Protein AF-A0A9D8J8E1-F1 (afdb_monomer)

Mean predicted aligned error: 6.92 Å

Foldseek 3Di:
DVCCVVPVDPVVVVCVLVVLLVVLVVLVVVVVCCCCVVVVVPCVCVVVVCVVQVLVVLSVVLNVLSVVVNVCSDPVNCVVCPPVNVVSVVVVLVSLVSVLVSVQSVDDPDNPVSVVSVVVSCVVVVVVVVVVVVVPDD

Secondary structure (DSSP, 8-state):
-HHHHHH--THHHHHHHHHHHHHHHHHHHHHHHHHHHTSTT-TTSHHHHHHH-THHHHHHHHHHHHHHHHHTTSHHHHHHHTHHHHHHGGGHHHHHHHHHHHHHHH-SS--HHHHHHHHHHHHHHHHHHHHHHHHS--

Sequence (138 aa):
TPVRVASGWVVVQSIRRTLGLFVFAYALLHFLIYAVLELDLDFSDLGREIVRRPFIIVGMIALLALIPLAITSTNRMMRKLGRRWQTLHQLIYPIAILGVWHYYWQVKADVREPLIYAGLLAVLMGYRIWLRRRLSSP

Radius of gyration: 17.69 Å; Cα contacts (8 Å, |Δi|>4): 70; chains: 1; bounding box: 50×31×47 Å

Solvent-accessible surface area (backbone atoms only — not comparable to full-atom values): 7712 Å² total; per-residue (Å²): 108,69,60,48,79,74,68,64,49,66,64,63,64,65,48,50,57,56,52,51,47,48,53,45,52,49,52,50,49,55,49,50,50,44,37,50,75,77,41,68,67,43,68,84,52,46,66,62,48,39,72,78,40,57,47,53,55,41,44,50,52,30,52,62,60,39,48,63,51,56,70,47,66,39,74,67,44,41,66,74,43,47,74,57,41,58,60,59,59,49,49,56,57,62,35,52,51,32,49,43,49,24,51,44,66,67,49,86,84,68,61,63,65,40,49,50,54,45,49,53,50,49,52,56,52,48,54,46,50,51,50,52,52,62,73,67,55,132

pLDDT: mean 85.77, std 13.09, range [45.91, 97.62]

Structure (mmCIF, N/CA/C/O backbone):
data_AF-A0A9D8J8E1-F1
#
_entry.id   AF-A0A9D8J8E1-F1
#
loop_
_atom_site.group_PDB
_atom_site.id
_atom_site.type_symbol
_atom_site.label_atom_id
_atom_site.label_alt_id
_atom_site.label_comp_id
_atom_site.label_asym_id
_atom_site.label_entity_id
_atom_site.label_seq_id
_atom_site.pdbx_PDB_ins_code
_atom_site.Cartn_x
_atom_site.Cartn_y
_atom_site.Cartn_z
_atom_site.occupancy
_atom_site.B_iso_or_equiv
_atom_site.auth_seq_id
_atom_site.auth_comp_id
_atom_site.auth_asym_id
_atom_site.auth_atom_id
_atom_site.pdbx_PDB_model_num
ATOM 1 N N . THR A 1 1 ? -16.252 -0.265 9.847 1.00 48.97 1 THR A N 1
ATOM 2 C CA . THR A 1 1 ? -16.161 -0.147 8.370 1.00 48.97 1 THR A CA 1
ATOM 3 C C . THR A 1 1 ? -17.560 -0.091 7.796 1.00 48.97 1 THR A C 1
ATOM 5 O O . THR A 1 1 ? -18.463 -0.532 8.496 1.00 48.97 1 THR A O 1
ATOM 8 N N . PRO A 1 2 ? -17.743 0.413 6.566 1.00 45.91 2 PRO A N 1
ATOM 9 C CA . PRO A 1 2 ? -19.058 0.538 5.932 1.00 45.91 2 PRO A CA 1
ATOM 10 C C . PRO A 1 2 ? -19.891 -0.745 5.921 1.00 45.91 2 PRO A C 1
ATOM 12 O O . PRO A 1 2 ? -21.088 -0.706 6.164 1.00 45.91 2 PRO A O 1
ATOM 15 N N . VAL A 1 3 ? -19.220 -1.893 5.826 1.00 47.44 3 VAL A N 1
ATOM 16 C CA . VAL A 1 3 ? -19.835 -3.222 5.949 1.00 47.44 3 VAL A CA 1
ATOM 17 C C . VAL A 1 3 ? -20.512 -3.457 7.310 1.00 47.44 3 VAL A C 1
ATOM 19 O O . VAL A 1 3 ? -21.577 -4.048 7.371 1.00 47.44 3 VAL A O 1
ATOM 22 N N . ARG A 1 4 ? -19.964 -2.936 8.418 1.00 46.44 4 ARG A N 1
ATOM 23 C CA . ARG A 1 4 ? -20.575 -3.090 9.754 1.00 46.44 4 ARG A CA 1
ATOM 24 C C . ARG A 1 4 ? -21.892 -2.315 9.881 1.00 46.44 4 ARG A C 1
ATOM 26 O O . ARG A 1 4 ? -22.754 -2.736 10.636 1.00 46.44 4 ARG A O 1
ATOM 33 N N . VAL A 1 5 ? -22.020 -1.199 9.165 1.00 52.03 5 VAL A N 1
ATOM 34 C CA . VAL A 1 5 ? -23.215 -0.340 9.197 1.00 52.03 5 VAL A CA 1
ATOM 35 C C . VAL A 1 5 ? -24.288 -0.868 8.240 1.00 52.03 5 VAL A C 1
ATOM 37 O O . VAL A 1 5 ? -25.465 -0.725 8.529 1.00 52.03 5 VAL A O 1
ATOM 40 N N . ALA A 1 6 ? -23.887 -1.514 7.139 1.00 52.44 6 ALA A N 1
ATOM 41 C CA . ALA A 1 6 ? -24.812 -2.044 6.140 1.00 52.44 6 ALA A CA 1
ATOM 42 C C . ALA A 1 6 ? -25.305 -3.479 6.415 1.00 52.44 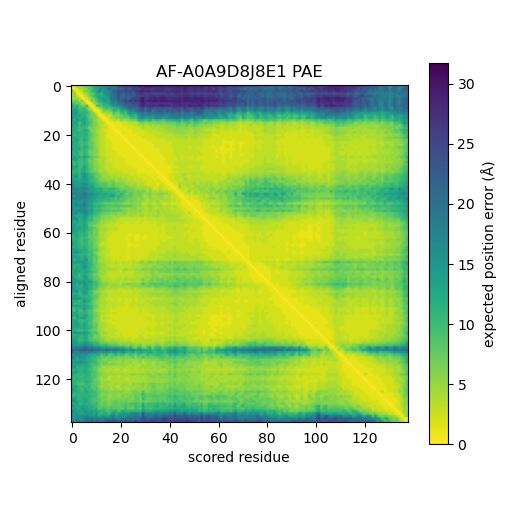6 ALA A C 1
ATOM 44 O O . ALA A 1 6 ? -26.428 -3.787 6.042 1.00 52.44 6 ALA A O 1
ATOM 45 N N . SER A 1 7 ? -24.509 -4.360 7.045 1.00 55.16 7 SER A N 1
ATOM 46 C CA . SER A 1 7 ? -24.891 -5.778 7.211 1.00 55.16 7 SER A CA 1
ATOM 47 C C . SER A 1 7 ? -24.862 -6.320 8.643 1.00 55.16 7 SER A C 1
ATOM 49 O O . SER A 1 7 ? -25.374 -7.406 8.879 1.00 55.16 7 SER A O 1
ATOM 51 N N . GLY A 1 8 ? -24.254 -5.628 9.615 1.00 48.56 8 GLY A N 1
ATOM 52 C CA . GLY A 1 8 ? -24.072 -6.163 10.976 1.00 48.56 8 GLY A CA 1
ATOM 53 C C . GLY A 1 8 ? -23.028 -7.290 11.091 1.00 48.56 8 GLY A C 1
ATOM 54 O O . GLY A 1 8 ? -22.818 -7.831 12.175 1.00 48.56 8 GLY A O 1
ATOM 55 N N . TRP A 1 9 ? -22.315 -7.633 10.010 1.00 47.78 9 TRP A N 1
ATOM 56 C CA . TRP A 1 9 ? -21.409 -8.787 9.984 1.00 47.78 9 TRP A CA 1
ATOM 57 C C . TRP A 1 9 ? -20.100 -8.523 10.741 1.00 47.78 9 TRP A C 1
ATOM 59 O O . TRP A 1 9 ? -19.136 -7.953 10.218 1.00 47.78 9 TRP A O 1
ATOM 69 N N . VAL A 1 10 ? -20.043 -9.001 11.984 1.00 54.03 10 VAL A N 1
ATOM 70 C CA . VAL A 1 10 ? -18.835 -9.038 12.830 1.00 54.03 10 VAL A CA 1
ATOM 71 C C . VAL A 1 10 ? -17.725 -9.889 12.188 1.00 54.03 10 VAL A C 1
ATOM 73 O O . VAL A 1 10 ? -16.544 -9.571 12.325 1.00 54.03 10 VAL A O 1
ATOM 76 N N . VAL A 1 11 ? -18.102 -10.890 11.385 1.00 55.34 11 VAL A N 1
ATOM 77 C CA . VAL A 1 11 ? -17.203 -11.805 10.654 1.00 55.34 11 VAL A CA 1
ATOM 78 C C . VAL A 1 11 ? -16.268 -11.066 9.688 1.00 55.34 11 VAL A C 1
ATOM 80 O O . VAL A 1 11 ? -15.098 -11.408 9.546 1.00 55.34 11 VAL A O 1
ATOM 83 N N . VAL A 1 12 ? -16.716 -9.966 9.079 1.00 61.47 12 VAL A N 1
ATOM 84 C CA . VAL A 1 12 ? -15.851 -9.192 8.174 1.00 61.47 12 VAL A CA 1
ATOM 85 C C . VAL A 1 12 ? -14.742 -8.467 8.949 1.00 61.47 12 VAL A C 1
ATOM 87 O O . VAL A 1 12 ? -13.697 -8.169 8.382 1.00 61.47 12 VAL A O 1
ATOM 90 N N . GLN A 1 13 ? -14.894 -8.203 10.255 1.00 63.56 13 GLN A N 1
ATOM 91 C CA . GLN A 1 13 ? -13.782 -7.664 11.052 1.00 63.56 13 GLN A CA 1
ATOM 92 C C . GLN A 1 13 ? -12.713 -8.709 11.361 1.00 63.56 13 GLN A C 1
ATOM 94 O O . GLN A 1 13 ? -11.535 -8.351 11.362 1.00 63.56 13 GLN A O 1
ATOM 99 N N . SER A 1 14 ? -13.093 -9.966 11.609 1.00 67.38 14 SER A N 1
ATOM 100 C CA . SER A 1 14 ? -12.128 -11.017 11.952 1.00 67.38 14 SER A CA 1
ATOM 101 C C . SER A 1 14 ? -11.265 -11.407 10.750 1.00 67.38 14 SER A C 1
ATOM 103 O O . SER A 1 14 ? -10.057 -11.575 10.897 1.00 67.38 14 SER A O 1
ATOM 105 N N . ILE A 1 15 ? -11.844 -11.437 9.545 1.00 80.69 15 ILE A N 1
ATOM 106 C CA . ILE A 1 15 ? -11.133 -11.845 8.323 1.00 80.69 15 ILE A CA 1
ATOM 107 C C . ILE A 1 15 ? -10.179 -10.749 7.804 1.00 80.69 15 ILE A C 1
ATOM 109 O O . ILE A 1 15 ? -9.179 -11.050 7.156 1.00 80.69 15 ILE A O 1
ATOM 113 N N . ARG A 1 16 ? -10.413 -9.467 8.127 1.00 81.75 16 ARG A N 1
ATOM 114 C CA . ARG A 1 16 ? -9.583 -8.340 7.641 1.00 81.75 16 ARG A CA 1
ATOM 115 C C . ARG A 1 16 ? -8.106 -8.465 7.992 1.00 81.75 16 ARG A C 1
ATOM 117 O O . ARG A 1 16 ? -7.263 -8.091 7.182 1.00 81.75 16 ARG A O 1
ATOM 124 N N . ARG A 1 17 ? -7.793 -8.958 9.191 1.00 83.94 17 ARG A N 1
ATOM 125 C CA . ARG A 1 17 ? -6.404 -9.168 9.614 1.00 83.94 17 ARG A CA 1
ATOM 126 C C . ARG A 1 17 ? -5.747 -10.260 8.777 1.00 83.94 17 ARG A C 1
ATOM 128 O O . ARG A 1 17 ? -4.646 -10.060 8.281 1.00 83.94 17 ARG A O 1
ATOM 135 N N . THR A 1 18 ? -6.439 -11.381 8.612 1.00 88.31 18 THR A N 1
ATOM 136 C CA . THR A 1 18 ? -5.968 -12.515 7.818 1.00 88.31 18 THR A CA 1
ATOM 137 C C . THR A 1 18 ? -5.724 -12.096 6.371 1.00 88.31 18 THR A C 1
ATOM 139 O O . THR A 1 18 ? -4.632 -12.311 5.861 1.00 88.31 18 THR A O 1
ATOM 142 N N . LEU A 1 19 ? -6.674 -11.390 5.747 1.00 89.25 19 LEU A N 1
ATOM 143 C CA . LEU A 1 19 ? -6.502 -10.845 4.397 1.00 89.25 19 LEU A CA 1
ATOM 144 C C . LEU A 1 19 ? -5.314 -9.883 4.299 1.00 89.25 19 LEU A C 1
ATOM 146 O O . LEU A 1 19 ? -4.553 -9.969 3.346 1.00 89.25 19 LEU A O 1
ATOM 150 N N . GLY A 1 20 ? -5.117 -8.998 5.280 1.00 90.69 20 GLY A N 1
ATOM 151 C CA . GLY A 1 20 ? -3.969 -8.086 5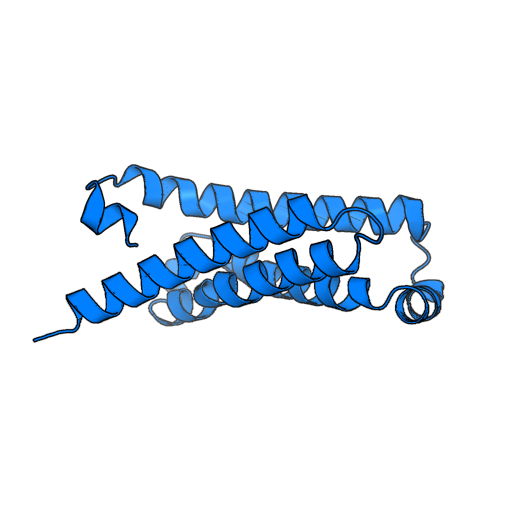.287 1.00 90.69 20 GLY A CA 1
ATOM 152 C C . GLY A 1 20 ? -2.623 -8.816 5.332 1.00 90.69 20 GLY A C 1
ATOM 153 O O . GLY A 1 20 ? -1.698 -8.445 4.613 1.00 90.69 20 GLY A O 1
ATOM 154 N N . LEU A 1 21 ? -2.525 -9.884 6.129 1.00 92.62 21 LEU A N 1
ATOM 155 C CA . LEU A 1 21 ? -1.327 -10.726 6.183 1.00 92.62 21 LEU A CA 1
ATOM 156 C C . LEU A 1 21 ? -1.124 -11.521 4.888 1.00 92.62 21 LEU A C 1
ATOM 158 O O . LEU A 1 21 ? 0.010 -11.627 4.433 1.00 92.62 21 LEU A O 1
ATOM 162 N N . PHE A 1 22 ? -2.198 -12.016 4.265 1.00 94.25 22 PHE A N 1
ATOM 163 C CA . PHE A 1 22 ? -2.125 -12.658 2.949 1.00 94.25 22 PHE A CA 1
ATOM 164 C C . PHE A 1 22 ? -1.654 -11.695 1.861 1.00 94.25 22 PHE A C 1
ATOM 166 O O . PHE A 1 22 ? -0.796 -12.064 1.070 1.00 94.25 22 PHE A O 1
ATOM 173 N N . VAL A 1 23 ? -2.154 -10.455 1.846 1.00 94.12 23 VAL A N 1
ATOM 174 C CA . VAL A 1 23 ? -1.693 -9.419 0.909 1.00 94.12 23 VAL A CA 1
ATOM 175 C C . VAL A 1 23 ? -0.197 -9.164 1.083 1.00 94.12 23 VAL A C 1
ATOM 177 O O . VAL A 1 23 ? 0.526 -9.123 0.093 1.00 94.12 23 VAL A O 1
ATOM 180 N N . PHE A 1 24 ? 0.285 -9.044 2.325 1.00 96.12 24 PHE A N 1
ATOM 181 C CA . PHE A 1 24 ? 1.718 -8.893 2.584 1.00 96.12 24 PHE A CA 1
ATOM 182 C C . PHE A 1 24 ? 2.525 -10.114 2.130 1.00 96.12 24 PHE A C 1
ATOM 184 O O . PHE A 1 24 ? 3.523 -9.950 1.437 1.00 96.12 24 PHE A O 1
ATOM 191 N N . ALA A 1 25 ? 2.091 -11.327 2.480 1.00 96.94 25 ALA A N 1
ATOM 192 C CA . ALA A 1 25 ? 2.777 -12.557 2.097 1.00 96.94 25 ALA A CA 1
ATOM 193 C C . ALA A 1 25 ? 2.842 -12.725 0.572 1.00 96.94 25 ALA A C 1
ATOM 195 O O . ALA A 1 25 ? 3.895 -13.058 0.040 1.00 96.94 25 ALA A O 1
ATOM 196 N N . TYR A 1 26 ? 1.744 -12.441 -0.131 1.00 96.56 26 TYR A N 1
ATOM 197 C CA . TYR A 1 26 ? 1.692 -12.487 -1.588 1.00 96.56 26 TYR A CA 1
ATOM 198 C C . TYR A 1 26 ? 2.592 -11.424 -2.225 1.00 96.56 26 TYR A C 1
ATOM 200 O O . TYR A 1 26 ? 3.342 -11.738 -3.141 1.00 96.56 26 TYR A O 1
ATOM 208 N N . ALA A 1 27 ? 2.574 -10.184 -1.723 1.00 96.31 27 ALA A N 1
ATOM 209 C CA . ALA A 1 27 ? 3.450 -9.121 -2.216 1.00 96.31 27 ALA A CA 1
ATOM 210 C C . ALA A 1 27 ? 4.937 -9.440 -1.981 1.00 96.31 27 ALA A C 1
ATOM 212 O O . ALA A 1 27 ? 5.769 -9.180 -2.848 1.00 96.31 27 ALA A O 1
ATOM 213 N N . LEU A 1 28 ? 5.270 -10.035 -0.832 1.00 97.12 28 LEU A N 1
ATOM 214 C CA . LEU A 1 28 ? 6.623 -10.494 -0.534 1.00 97.12 28 LEU A CA 1
ATOM 215 C C . LEU A 1 28 ? 7.033 -11.639 -1.463 1.00 97.12 28 LEU A C 1
ATOM 217 O O . LEU A 1 28 ? 8.119 -11.596 -2.023 1.00 97.12 28 LEU A O 1
ATOM 221 N N . LEU A 1 29 ? 6.163 -12.632 -1.661 1.00 97.62 29 LEU A N 1
ATOM 222 C CA . LEU A 1 29 ? 6.417 -13.734 -2.586 1.00 97.62 29 LEU A CA 1
ATOM 223 C C . LEU A 1 29 ? 6.610 -13.227 -4.019 1.00 97.62 29 LEU A C 1
ATOM 225 O O . LEU A 1 29 ? 7.554 -13.635 -4.682 1.00 97.62 29 LEU A O 1
ATOM 229 N N . HIS A 1 30 ? 5.761 -12.306 -4.473 1.00 95.69 30 HIS A N 1
ATOM 230 C CA . HIS A 1 30 ? 5.889 -11.651 -5.771 1.00 95.69 30 HIS A CA 1
ATOM 231 C C . HIS A 1 30 ? 7.256 -10.972 -5.928 1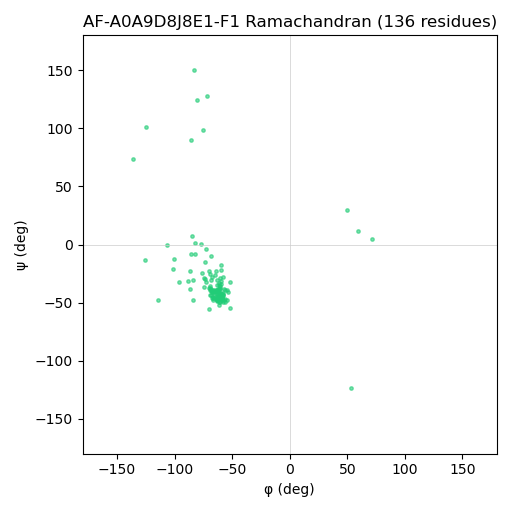.00 95.69 30 HIS A C 1
ATOM 233 O O . HIS A 1 30 ? 7.935 -11.180 -6.930 1.00 95.69 30 HIS A O 1
ATOM 239 N N . PHE A 1 31 ? 7.694 -10.218 -4.916 1.00 94.81 31 PHE A N 1
ATOM 240 C CA . PHE A 1 31 ? 9.020 -9.604 -4.918 1.00 94.81 31 PHE A CA 1
ATOM 241 C C . PHE A 1 31 ? 10.155 -10.635 -4.895 1.00 94.81 31 PHE A C 1
ATOM 243 O O . PHE A 1 31 ? 11.156 -10.436 -5.569 1.00 94.81 31 PHE A O 1
ATOM 250 N N . LEU A 1 32 ? 10.018 -11.731 -4.146 1.00 95.50 32 LEU A N 1
ATOM 251 C CA . LEU A 1 32 ? 11.032 -12.787 -4.097 1.00 95.50 32 LEU A CA 1
ATOM 252 C C . LEU A 1 32 ? 11.164 -13.514 -5.435 1.00 95.50 32 LEU A C 1
ATOM 254 O O . LEU A 1 32 ? 12.281 -13.781 -5.859 1.00 95.50 32 LEU A O 1
ATOM 258 N N . ILE A 1 33 ? 10.045 -13.794 -6.108 1.00 95.62 33 ILE A N 1
ATOM 259 C CA . ILE A 1 33 ? 10.055 -14.352 -7.464 1.00 95.62 33 ILE A CA 1
ATOM 260 C C . ILE A 1 33 ? 10.809 -13.400 -8.393 1.00 95.62 33 ILE A C 1
ATOM 262 O O . ILE A 1 33 ? 11.732 -13.848 -9.060 1.00 95.62 33 ILE A O 1
ATOM 266 N N . TYR A 1 34 ? 10.494 -12.100 -8.342 1.00 91.50 34 TYR A N 1
ATOM 267 C CA . TYR A 1 34 ? 11.219 -11.080 -9.100 1.00 91.50 34 TYR A CA 1
ATOM 268 C C . TYR A 1 34 ? 12.726 -11.059 -8.789 1.00 91.50 34 TYR A C 1
ATOM 270 O O . TYR A 1 34 ? 13.572 -11.042 -9.679 1.00 91.50 34 TYR A O 1
ATOM 278 N N . ALA A 1 35 ? 13.082 -11.079 -7.505 1.00 91.62 35 ALA A N 1
ATOM 279 C CA . ALA A 1 35 ? 14.471 -11.027 -7.072 1.00 91.62 35 ALA A CA 1
ATOM 280 C C . ALA A 1 35 ? 15.271 -12.251 -7.541 1.00 91.62 35 ALA A C 1
ATOM 282 O O . ALA A 1 35 ? 16.448 -12.114 -7.849 1.00 91.62 35 ALA A O 1
ATOM 283 N N . VAL A 1 36 ? 14.644 -13.429 -7.596 1.00 94.44 36 VAL A N 1
ATOM 284 C CA . VAL A 1 36 ? 15.295 -14.678 -8.011 1.00 94.44 36 VAL A CA 1
ATOM 285 C C . VAL A 1 36 ? 15.320 -14.831 -9.530 1.00 94.44 36 VAL A C 1
ATOM 287 O O . VAL A 1 36 ? 16.356 -15.181 -10.073 1.00 94.44 36 VAL A O 1
ATOM 290 N N . LEU A 1 37 ? 14.203 -14.609 -10.224 1.00 92.88 37 LEU A N 1
ATOM 291 C CA . LEU A 1 37 ? 14.095 -14.923 -11.652 1.00 92.88 37 LEU A CA 1
ATOM 292 C C . LEU A 1 37 ? 14.582 -13.782 -12.549 1.00 92.88 37 LEU A C 1
ATOM 294 O O . LEU A 1 37 ? 15.196 -14.041 -13.580 1.00 92.88 37 LEU A O 1
ATOM 298 N N . GLU A 1 38 ? 14.311 -12.532 -12.178 1.00 88.81 38 GLU A N 1
ATOM 299 C CA . GLU A 1 38 ? 14.674 -11.366 -12.986 1.00 88.81 38 GLU A CA 1
ATOM 300 C C . GLU A 1 38 ? 15.998 -10.737 -12.552 1.00 88.81 38 GLU A C 1
ATOM 302 O O . GLU A 1 38 ? 16.711 -10.201 -13.399 1.00 88.81 38 GLU A O 1
ATOM 307 N N . LEU A 1 39 ? 16.325 -10.786 -11.257 1.00 87.44 39 LEU A N 1
ATOM 308 C CA . LEU A 1 39 ? 17.561 -10.207 -10.719 1.00 87.44 39 LEU A CA 1
ATOM 309 C C . LEU A 1 39 ? 18.671 -11.231 -10.459 1.00 87.44 39 LEU A C 1
ATOM 311 O O . LEU A 1 39 ? 19.783 -10.814 -10.163 1.00 87.44 39 LEU A O 1
ATOM 315 N N . ASP A 1 40 ? 18.371 -12.533 -10.493 1.00 91.00 40 ASP A N 1
ATOM 316 C CA . ASP A 1 40 ? 19.292 -13.614 -10.089 1.00 91.00 40 ASP A CA 1
ATOM 317 C C . ASP A 1 40 ? 19.944 -13.385 -8.706 1.00 91.00 40 ASP A C 1
ATOM 319 O O . ASP A 1 40 ? 21.075 -13.775 -8.432 1.00 91.00 40 ASP A O 1
ATOM 323 N N . LEU A 1 41 ? 19.226 -12.688 -7.816 1.00 88.25 41 LEU A N 1
ATOM 324 C CA . LEU A 1 41 ? 19.698 -12.195 -6.516 1.00 88.25 41 LEU A CA 1
ATOM 325 C C . LEU A 1 41 ? 20.910 -11.242 -6.575 1.00 88.25 41 LEU A C 1
ATOM 327 O O . LEU A 1 41 ? 21.457 -10.886 -5.526 1.00 88.25 41 LEU A O 1
ATOM 331 N N . ASP A 1 42 ? 21.287 -10.756 -7.758 1.00 89.62 42 ASP A N 1
ATOM 332 C CA . ASP A 1 42 ? 22.313 -9.736 -7.935 1.00 89.62 42 ASP A CA 1
ATOM 333 C C . ASP A 1 42 ? 21.719 -8.325 -7.799 1.00 89.62 42 ASP A C 1
ATOM 335 O O . ASP A 1 42 ? 21.289 -7.658 -8.743 1.00 89.62 42 ASP A O 1
ATOM 339 N N . PHE A 1 43 ? 21.723 -7.826 -6.564 1.00 84.69 43 PHE A N 1
ATOM 340 C CA . PHE A 1 43 ? 21.254 -6.476 -6.258 1.00 84.69 43 PHE A CA 1
ATOM 341 C C . PHE A 1 43 ? 22.159 -5.365 -6.811 1.00 84.69 43 PHE A C 1
ATOM 343 O O . PHE A 1 43 ? 21.752 -4.200 -6.778 1.00 84.69 43 PHE A O 1
ATOM 350 N N . SER A 1 44 ? 23.355 -5.676 -7.325 1.00 87.50 44 SER A N 1
ATOM 351 C CA . SER A 1 44 ? 24.219 -4.670 -7.952 1.00 87.50 44 SER A CA 1
ATOM 352 C C . SER A 1 44 ? 23.624 -4.144 -9.265 1.00 87.50 44 SER A C 1
ATOM 354 O O . SER A 1 44 ? 23.784 -2.964 -9.592 1.00 87.50 44 SER A O 1
ATOM 356 N N . ASP A 1 45 ? 22.824 -4.967 -9.950 1.00 81.25 45 ASP A N 1
ATOM 357 C CA . ASP A 1 45 ? 22.122 -4.604 -11.181 1.00 81.25 45 ASP A CA 1
ATOM 358 C C . ASP A 1 45 ? 20.771 -3.920 -10.958 1.00 81.25 45 ASP A C 1
ATOM 360 O O . ASP A 1 45 ? 20.209 -3.327 -11.887 1.00 81.25 45 ASP A O 1
ATOM 364 N N . LEU A 1 46 ? 20.288 -3.879 -9.711 1.00 84.25 46 LEU A N 1
ATOM 365 C CA . LEU A 1 46 ? 19.008 -3.263 -9.362 1.00 84.25 46 LEU A CA 1
ATOM 366 C C . LEU A 1 46 ? 18.913 -1.809 -9.849 1.00 84.25 46 LEU A C 1
ATOM 368 O O . LEU A 1 46 ? 17.868 -1.384 -10.337 1.00 84.25 46 LEU A O 1
ATOM 372 N N . GLY A 1 47 ? 20.006 -1.046 -9.751 1.00 84.81 47 GLY A N 1
ATOM 373 C CA . GLY A 1 47 ? 20.042 0.345 -10.207 1.00 84.81 47 GLY A CA 1
ATOM 374 C C . GLY A 1 47 ? 19.801 0.482 -11.713 1.00 84.81 47 GLY A C 1
ATOM 375 O O . GLY A 1 47 ? 19.026 1.340 -12.140 1.00 84.81 47 GLY A O 1
ATOM 376 N N . ARG A 1 48 ? 20.412 -0.392 -12.524 1.00 86.25 48 ARG A N 1
ATOM 377 C CA . ARG A 1 48 ? 20.204 -0.418 -13.981 1.00 86.25 48 ARG A CA 1
ATOM 378 C C . ARG A 1 48 ? 18.780 -0.837 -14.327 1.00 86.25 48 ARG A C 1
ATOM 380 O O . ARG A 1 48 ? 18.171 -0.241 -15.218 1.00 86.25 48 ARG A O 1
ATOM 387 N N . GLU A 1 49 ? 18.238 -1.808 -13.601 1.00 85.19 49 GLU A N 1
ATOM 388 C CA . GLU A 1 49 ? 16.887 -2.306 -13.842 1.00 85.19 49 GLU A CA 1
ATOM 389 C C . GLU A 1 49 ? 15.818 -1.274 -13.469 1.00 85.19 49 GLU A C 1
ATOM 391 O O . GLU A 1 49 ? 14.880 -1.055 -14.233 1.00 85.19 49 GLU A O 1
ATOM 396 N N . ILE A 1 50 ? 16.007 -0.533 -12.373 1.00 88.19 50 ILE A N 1
ATOM 397 C CA . ILE A 1 50 ? 15.127 0.575 -11.977 1.00 88.19 50 ILE A CA 1
ATOM 398 C C . ILE A 1 50 ? 15.045 1.649 -13.070 1.00 88.19 50 ILE A C 1
ATOM 400 O O . ILE A 1 50 ? 13.957 2.151 -13.353 1.00 88.19 50 ILE A O 1
ATOM 404 N N . VAL A 1 51 ? 16.167 1.993 -13.710 1.00 88.50 51 VAL A N 1
ATOM 405 C CA . VAL A 1 51 ? 16.179 2.975 -14.809 1.00 88.50 51 VAL A CA 1
ATOM 406 C C . VAL A 1 51 ? 15.387 2.462 -16.013 1.00 88.50 51 VAL A C 1
ATOM 408 O O . VAL A 1 51 ? 14.641 3.219 -16.633 1.00 88.50 51 VAL A O 1
ATOM 411 N N . ARG A 1 52 ? 15.509 1.170 -16.336 1.00 87.50 52 ARG A N 1
ATOM 412 C CA . ARG A 1 52 ? 14.764 0.547 -17.443 1.00 87.50 52 ARG A CA 1
ATOM 413 C C . ARG A 1 52 ? 13.281 0.353 -17.121 1.00 87.50 52 ARG A C 1
ATOM 415 O O . ARG A 1 52 ? 12.444 0.405 -18.024 1.00 87.50 52 ARG A O 1
ATOM 422 N N . ARG A 1 53 ? 12.950 0.116 -15.851 1.00 88.56 53 ARG A N 1
ATOM 423 C CA . ARG A 1 53 ? 11.614 -0.237 -15.357 1.00 88.56 53 ARG A CA 1
ATOM 424 C C . ARG A 1 53 ? 11.278 0.552 -14.086 1.00 88.56 53 ARG A C 1
ATOM 426 O O . ARG A 1 53 ? 11.204 -0.011 -12.993 1.00 88.56 53 ARG A O 1
ATOM 433 N N . PRO A 1 54 ? 10.982 1.856 -14.210 1.00 90.38 54 PRO A N 1
ATOM 434 C CA . PRO A 1 54 ? 10.758 2.722 -13.051 1.00 90.38 54 PRO A CA 1
ATOM 435 C C . PRO A 1 54 ? 9.533 2.322 -12.217 1.00 90.38 54 PRO A C 1
ATOM 437 O O . PRO A 1 54 ? 9.478 2.607 -11.021 1.00 90.38 54 PRO A O 1
ATOM 440 N N . PHE A 1 55 ? 8.565 1.609 -12.807 1.00 90.19 55 PHE A N 1
ATOM 441 C CA . PHE A 1 55 ? 7.382 1.113 -12.097 1.00 90.19 55 PHE A CA 1
ATOM 442 C C . PHE A 1 55 ? 7.727 0.178 -10.923 1.00 90.19 55 PHE A C 1
ATOM 444 O O . PHE A 1 55 ? 6.931 0.061 -9.989 1.00 90.19 55 PHE A O 1
ATOM 451 N N . ILE A 1 56 ? 8.915 -0.439 -10.920 1.00 91.00 56 ILE A N 1
ATOM 452 C CA . ILE A 1 56 ? 9.407 -1.285 -9.824 1.00 91.00 56 ILE A CA 1
ATOM 453 C C . ILE A 1 56 ? 9.510 -0.487 -8.523 1.00 91.00 56 ILE A C 1
ATOM 455 O O . ILE A 1 56 ? 9.127 -0.993 -7.470 1.00 91.00 56 ILE A O 1
ATOM 459 N N . ILE A 1 57 ? 9.921 0.787 -8.586 1.00 93.19 57 ILE A N 1
ATOM 460 C CA . ILE A 1 57 ? 10.009 1.660 -7.405 1.00 93.19 57 ILE A CA 1
ATOM 461 C C . ILE A 1 57 ? 8.646 1.770 -6.713 1.00 93.19 57 ILE A C 1
ATOM 463 O O . ILE A 1 57 ? 8.564 1.677 -5.490 1.00 93.19 57 ILE A O 1
ATOM 467 N N . VAL A 1 58 ? 7.567 1.929 -7.484 1.00 95.44 58 VAL A N 1
ATOM 468 C CA . VAL A 1 58 ? 6.201 2.030 -6.943 1.00 95.44 58 VAL A CA 1
ATOM 469 C C . VAL A 1 58 ? 5.835 0.758 -6.171 1.00 95.44 58 VAL A C 1
ATOM 471 O O . VAL A 1 58 ? 5.313 0.839 -5.057 1.00 95.44 58 VAL A O 1
ATOM 474 N N . GLY A 1 59 ? 6.174 -0.409 -6.728 1.00 94.62 59 GLY A N 1
ATOM 475 C CA . GLY A 1 59 ? 5.980 -1.708 -6.081 1.00 94.62 59 GLY A CA 1
ATOM 476 C C . GLY A 1 59 ? 6.805 -1.852 -4.799 1.00 94.62 59 GLY A C 1
ATOM 477 O O . GLY A 1 59 ? 6.266 -2.236 -3.762 1.00 94.62 59 GLY A O 1
ATOM 478 N N . MET A 1 60 ? 8.084 -1.459 -4.826 1.00 94.31 60 MET A N 1
ATOM 479 C CA . MET A 1 60 ? 8.954 -1.478 -3.644 1.00 94.31 60 MET A CA 1
ATOM 480 C C . MET A 1 60 ? 8.426 -0.578 -2.525 1.00 94.31 60 MET A C 1
ATOM 482 O O . MET A 1 60 ? 8.379 -1.001 -1.373 1.00 94.31 60 MET A O 1
ATOM 486 N N . ILE A 1 61 ? 7.990 0.645 -2.842 1.00 96.69 61 ILE A N 1
ATOM 487 C CA . ILE A 1 61 ? 7.417 1.567 -1.849 1.00 96.69 61 ILE A CA 1
ATOM 488 C C . ILE A 1 61 ? 6.163 0.951 -1.218 1.00 96.69 61 ILE A C 1
ATOM 490 O O . ILE A 1 61 ? 6.009 0.994 0.004 1.00 96.69 61 ILE A O 1
ATOM 494 N N . ALA A 1 62 ? 5.285 0.344 -2.024 1.00 96.62 62 ALA A N 1
ATOM 495 C CA . ALA A 1 62 ? 4.095 -0.337 -1.520 1.00 96.62 62 ALA A CA 1
ATOM 496 C C . ALA A 1 62 ? 4.454 -1.514 -0.593 1.00 96.62 62 ALA A C 1
ATOM 498 O O . ALA A 1 62 ? 3.872 -1.640 0.488 1.00 96.62 62 ALA A O 1
ATOM 499 N N . LEU A 1 63 ? 5.440 -2.335 -0.970 1.00 96.56 63 LEU A N 1
ATOM 500 C CA . LEU A 1 63 ? 5.926 -3.454 -0.160 1.00 96.56 63 LEU A CA 1
ATOM 501 C C . LEU A 1 63 ? 6.533 -2.976 1.165 1.00 96.56 63 LEU A C 1
ATOM 503 O O . LEU A 1 63 ? 6.157 -3.471 2.228 1.00 96.56 63 LEU A O 1
ATOM 507 N N . LEU A 1 64 ? 7.418 -1.977 1.124 1.00 96.75 64 LEU A N 1
ATOM 508 C CA . LEU A 1 64 ? 8.035 -1.394 2.317 1.00 96.75 64 LEU A CA 1
ATOM 509 C C . LEU A 1 64 ? 6.984 -0.798 3.260 1.00 96.75 64 LEU A C 1
ATOM 511 O O . LEU A 1 64 ? 7.079 -0.963 4.475 1.00 96.75 64 LEU A O 1
ATOM 515 N N . ALA A 1 65 ? 5.9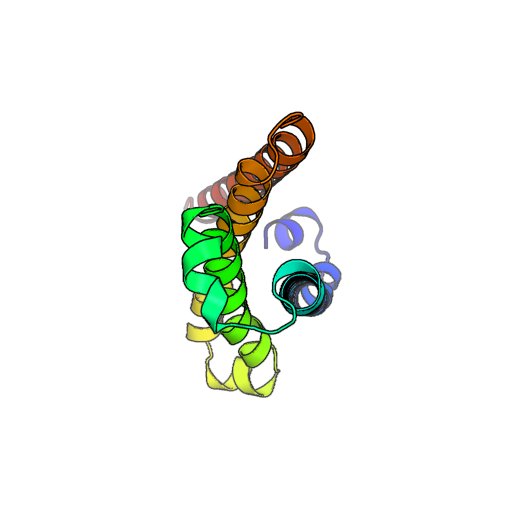45 -0.163 2.716 1.00 96.50 65 ALA A N 1
ATOM 516 C CA . ALA A 1 65 ? 4.833 0.355 3.502 1.00 96.50 65 ALA A CA 1
ATOM 517 C C . ALA A 1 65 ? 3.949 -0.756 4.108 1.00 96.50 65 ALA A C 1
ATOM 519 O O . ALA A 1 65 ? 3.342 -0.534 5.157 1.00 96.50 65 ALA A O 1
ATOM 520 N N . LEU A 1 66 ? 3.892 -1.958 3.519 1.00 96.00 66 LEU A N 1
ATOM 521 C CA . LEU A 1 66 ? 3.181 -3.110 4.095 1.00 96.00 66 LEU A CA 1
ATOM 522 C C . LEU A 1 66 ? 3.907 -3.734 5.297 1.00 96.00 66 LEU A C 1
ATOM 524 O O . LEU A 1 66 ? 3.239 -4.247 6.197 1.00 96.00 66 LEU A O 1
ATOM 528 N N . ILE A 1 67 ? 5.241 -3.661 5.364 1.00 96.06 67 ILE A N 1
ATOM 529 C CA . ILE A 1 67 ? 6.046 -4.223 6.467 1.00 96.06 67 ILE A CA 1
ATOM 530 C C . ILE A 1 67 ? 5.562 -3.760 7.855 1.00 96.06 67 ILE A C 1
ATOM 532 O O . ILE A 1 67 ? 5.248 -4.615 8.693 1.00 96.06 67 ILE A O 1
ATOM 536 N N . PRO A 1 68 ? 5.440 -2.447 8.153 1.00 94.62 68 PRO A N 1
ATOM 537 C CA . PRO A 1 68 ? 4.977 -2.008 9.465 1.00 94.62 68 PRO A CA 1
ATOM 538 C C . PRO A 1 68 ? 3.544 -2.466 9.761 1.00 94.62 68 PRO A C 1
ATOM 540 O O . PRO A 1 68 ? 3.228 -2.728 10.923 1.00 94.62 68 PRO A O 1
ATOM 543 N N . LEU A 1 69 ? 2.680 -2.616 8.751 1.00 94.19 69 LEU A N 1
ATOM 544 C CA . LEU A 1 69 ? 1.313 -3.123 8.927 1.00 94.19 69 LEU A CA 1
ATOM 545 C C . LEU A 1 69 ? 1.329 -4.607 9.319 1.00 94.19 69 LEU A C 1
ATOM 547 O O . LEU A 1 69 ? 0.630 -5.006 10.253 1.00 94.19 69 LEU A O 1
ATOM 551 N N . ALA A 1 70 ? 2.170 -5.416 8.673 1.00 93.75 70 ALA A N 1
ATOM 552 C CA . ALA A 1 70 ? 2.333 -6.830 9.001 1.00 93.75 70 ALA A CA 1
ATOM 553 C C . ALA A 1 70 ? 2.885 -7.023 10.426 1.00 93.75 70 ALA A C 1
ATOM 555 O O . ALA A 1 70 ? 2.298 -7.753 11.228 1.00 93.75 70 ALA A O 1
ATOM 556 N N . ILE A 1 71 ? 3.943 -6.292 10.797 1.00 93.88 71 ILE A N 1
ATOM 557 C CA . ILE A 1 71 ? 4.558 -6.367 12.137 1.00 93.88 71 ILE A CA 1
ATOM 558 C C . ILE A 1 71 ? 3.565 -5.939 13.231 1.00 93.88 71 ILE A C 1
ATOM 560 O O . ILE A 1 71 ? 3.467 -6.556 14.298 1.00 93.88 71 ILE A O 1
ATOM 564 N N . THR A 1 72 ? 2.784 -4.886 12.975 1.00 93.69 72 THR A N 1
ATOM 565 C CA . THR A 1 72 ? 1.820 -4.345 13.947 1.00 93.69 72 THR A CA 1
ATOM 566 C C . THR A 1 72 ? 0.460 -5.047 13.933 1.00 93.69 72 THR A C 1
ATOM 568 O O . THR A 1 72 ? -0.442 -4.652 14.676 1.00 93.69 72 THR A O 1
ATOM 571 N N . SER A 1 73 ? 0.321 -6.142 13.181 1.00 88.38 73 SER A N 1
ATOM 572 C CA . SER A 1 73 ? -0.898 -6.956 13.148 1.00 88.38 73 SER A CA 1
ATOM 573 C C . SER A 1 73 ? -1.068 -7.873 14.369 1.00 88.38 73 SER A C 1
ATOM 575 O O . SER A 1 73 ? -2.060 -8.588 14.450 1.00 88.38 73 SER A O 1
ATOM 577 N N . THR A 1 74 ? -0.155 -7.887 15.349 1.00 89.94 74 THR A N 1
ATOM 578 C CA . THR A 1 74 ? -0.283 -8.729 16.558 1.00 89.94 74 THR A CA 1
ATOM 579 C C . THR A 1 74 ? -1.156 -8.096 17.651 1.00 89.94 74 THR A C 1
ATOM 581 O O . THR A 1 74 ? -1.164 -6.880 17.849 1.00 89.94 74 THR A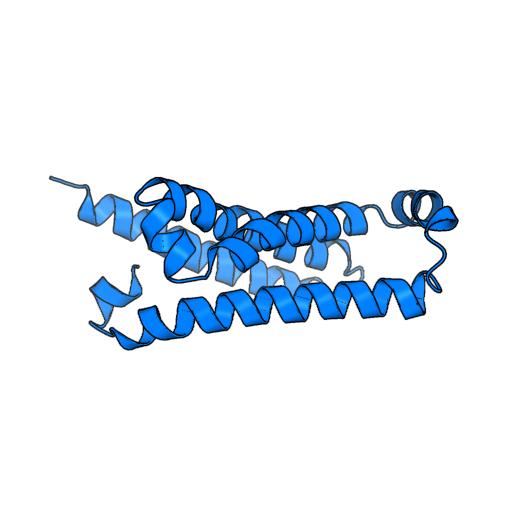 O 1
ATOM 584 N N . ASN A 1 75 ? -1.837 -8.927 18.458 1.00 86.81 75 ASN A N 1
ATOM 585 C CA . ASN A 1 75 ? -2.685 -8.456 19.571 1.00 86.81 75 ASN A CA 1
ATOM 586 C C . ASN A 1 75 ? -1.897 -7.636 20.609 1.00 86.81 75 ASN A C 1
ATOM 588 O O . ASN A 1 75 ? -2.445 -6.741 21.253 1.00 86.81 75 ASN A O 1
ATOM 592 N N . ARG A 1 76 ? -0.607 -7.946 20.791 1.00 91.62 76 ARG A N 1
ATOM 593 C CA . ARG A 1 76 ? 0.290 -7.205 21.687 1.00 91.62 76 ARG A CA 1
ATOM 594 C C . ARG A 1 76 ? 0.552 -5.795 21.157 1.00 91.62 76 ARG A C 1
ATOM 596 O O . ARG A 1 76 ? 0.426 -4.838 21.914 1.00 91.62 76 ARG A O 1
ATOM 603 N N . MET A 1 77 ? 0.852 -5.662 19.865 1.00 90.81 77 MET A N 1
ATOM 604 C CA . MET A 1 77 ? 1.113 -4.364 19.239 1.00 90.81 77 MET A CA 1
ATOM 605 C C . MET A 1 77 ? -0.143 -3.505 19.135 1.00 90.81 77 MET A C 1
ATOM 607 O O . MET A 1 77 ? -0.072 -2.308 19.398 1.00 90.81 77 MET A O 1
ATOM 611 N N . MET A 1 78 ? -1.300 -4.111 18.854 1.00 88.81 78 MET A N 1
ATOM 612 C CA . MET A 1 78 ? -2.581 -3.401 18.849 1.00 88.81 78 MET A CA 1
ATOM 613 C C . MET A 1 78 ? -2.884 -2.769 20.216 1.00 88.81 78 MET A C 1
ATOM 615 O O . MET A 1 78 ? -3.239 -1.593 20.285 1.00 88.81 78 MET A O 1
ATOM 619 N N . ARG A 1 79 ? -2.667 -3.512 21.313 1.00 90.44 79 ARG A N 1
ATOM 620 C CA . ARG A 1 79 ? -2.822 -2.986 22.681 1.00 90.44 79 ARG A CA 1
ATOM 621 C C . ARG A 1 79 ? -1.773 -1.923 23.024 1.00 90.44 79 ARG A C 1
ATOM 623 O O . ARG A 1 79 ? -2.123 -0.913 23.618 1.00 90.44 79 ARG A O 1
ATOM 630 N N . LYS A 1 80 ? -0.513 -2.119 22.615 1.00 93.62 80 LYS A N 1
ATOM 631 C CA . LYS A 1 80 ? 0.596 -1.185 22.889 1.00 93.62 80 LYS A CA 1
ATOM 632 C C . LYS A 1 80 ? 0.435 0.166 22.179 1.00 93.62 80 LYS A C 1
ATOM 634 O O . LYS A 1 80 ? 0.749 1.199 22.757 1.00 93.62 80 LYS A O 1
ATOM 639 N N . LEU A 1 81 ? -0.016 0.167 20.924 1.00 90.06 81 LEU A N 1
ATOM 640 C CA . LEU A 1 81 ? -0.108 1.374 20.090 1.00 90.06 81 LEU A CA 1
ATOM 641 C C . LEU A 1 81 ? -1.427 2.144 20.266 1.00 90.06 81 LEU A C 1
ATOM 643 O O . LEU A 1 81 ? -1.483 3.337 19.951 1.00 90.06 81 LEU A O 1
ATOM 647 N N . GLY A 1 82 ? -2.493 1.486 20.733 1.00 92.44 82 GLY A N 1
ATOM 648 C CA . GLY A 1 82 ? -3.789 2.118 20.986 1.00 92.44 82 GLY A CA 1
ATOM 649 C C . GLY A 1 82 ? -4.319 2.882 19.766 1.00 92.44 82 GLY A C 1
ATOM 650 O O . GLY A 1 82 ? -4.432 2.332 18.672 1.00 92.44 82 GLY A O 1
ATOM 651 N N . ARG A 1 83 ? -4.613 4.180 19.924 1.00 88.81 83 ARG A N 1
ATOM 652 C CA . ARG A 1 83 ? -5.143 5.031 18.836 1.00 88.81 83 ARG A CA 1
ATOM 653 C C . ARG A 1 83 ? -4.186 5.161 17.644 1.00 88.81 83 ARG A C 1
ATOM 655 O O . ARG A 1 83 ? -4.646 5.198 16.506 1.00 88.81 83 ARG A O 1
ATOM 662 N N . ARG A 1 84 ? -2.866 5.155 17.878 1.00 92.19 84 ARG A N 1
ATOM 663 C CA . ARG A 1 84 ? -1.854 5.259 16.807 1.00 92.19 84 ARG A CA 1
ATOM 664 C C . ARG A 1 84 ? -1.879 4.051 15.868 1.00 92.19 84 ARG A C 1
ATOM 666 O O . ARG A 1 84 ? -1.549 4.191 14.694 1.00 92.19 84 ARG A O 1
ATOM 673 N N . TRP A 1 85 ? -2.327 2.888 16.352 1.00 92.06 85 TRP A N 1
ATOM 674 C CA . TRP A 1 85 ? -2.486 1.681 15.535 1.00 92.06 85 TRP A CA 1
ATOM 675 C C . TRP A 1 85 ? -3.460 1.905 14.374 1.00 92.06 85 TRP A C 1
ATOM 677 O O . TRP A 1 85 ? -3.183 1.494 13.248 1.00 92.06 85 TRP A O 1
ATOM 687 N N . GLN A 1 86 ? -4.574 2.600 14.636 1.00 87.31 86 GLN A N 1
ATOM 688 C CA . GLN A 1 86 ? -5.566 2.904 13.607 1.00 87.31 86 GLN A CA 1
ATOM 689 C C . GLN A 1 86 ? -5.014 3.867 12.559 1.00 87.31 86 GLN A C 1
ATOM 691 O O . GLN A 1 86 ? -5.281 3.661 11.380 1.00 87.31 86 GLN A O 1
ATOM 696 N N . THR A 1 87 ? -4.242 4.881 12.963 1.00 91.25 87 THR A N 1
ATOM 697 C CA . THR A 1 87 ? -3.583 5.811 12.032 1.00 91.25 87 THR A CA 1
ATOM 698 C C . THR A 1 87 ? -2.570 5.084 11.152 1.00 91.25 87 THR A C 1
ATOM 700 O O . THR A 1 87 ? -2.606 5.235 9.938 1.00 91.25 87 THR A O 1
ATOM 703 N N . LEU A 1 88 ? -1.733 4.218 11.732 1.00 92.81 88 LEU A N 1
ATOM 704 C CA . LEU A 1 88 ? -0.771 3.413 10.973 1.00 92.81 88 LEU A CA 1
ATOM 705 C C . LEU A 1 88 ? -1.481 2.509 9.957 1.00 92.81 88 LEU A C 1
ATOM 707 O O . LEU A 1 88 ? -1.131 2.491 8.783 1.00 92.81 88 LEU A O 1
ATOM 711 N N . HIS A 1 89 ? -2.548 1.819 10.365 1.00 92.88 89 HIS A N 1
ATOM 712 C CA . HIS A 1 89 ? -3.300 0.941 9.465 1.00 92.88 89 HIS A CA 1
ATOM 713 C C . HIS A 1 89 ? -4.151 1.692 8.431 1.00 92.88 89 HIS A C 1
ATOM 715 O O . HIS A 1 89 ? -4.747 1.058 7.560 1.00 92.88 89 HIS A O 1
ATOM 721 N N . GLN A 1 90 ? -4.218 3.029 8.474 1.00 91.06 90 GLN A N 1
ATOM 722 C CA . GLN A 1 90 ? -4.769 3.806 7.362 1.00 91.06 90 GLN A CA 1
ATOM 723 C C . GLN A 1 90 ? -3.820 3.860 6.163 1.00 91.06 90 GLN A C 1
ATOM 725 O O . GLN A 1 90 ? -4.298 4.125 5.065 1.00 91.06 90 GLN A O 1
ATOM 730 N N . LEU A 1 91 ? -2.538 3.509 6.315 1.00 93.69 91 LEU A N 1
ATOM 731 C CA . LEU A 1 91 ? -1.615 3.388 5.181 1.00 93.69 91 LEU A CA 1
ATOM 732 C C . LEU A 1 91 ? -2.066 2.342 4.154 1.00 93.69 91 LEU A C 1
ATOM 734 O O . LEU A 1 91 ? -1.657 2.412 3.003 1.00 93.69 91 LEU A O 1
ATOM 738 N N . ILE A 1 92 ? -2.981 1.432 4.506 1.00 92.94 92 ILE A N 1
ATOM 739 C CA . ILE A 1 92 ? -3.542 0.485 3.537 1.00 92.94 92 ILE A CA 1
ATOM 740 C C . ILE A 1 92 ? -4.228 1.178 2.347 1.00 92.94 92 ILE A C 1
ATOM 742 O O . ILE A 1 92 ? -4.255 0.614 1.260 1.00 92.94 92 ILE A O 1
ATOM 746 N N . TYR A 1 93 ? -4.762 2.396 2.519 1.00 91.50 93 TYR A N 1
ATOM 747 C CA . TYR A 1 93 ? -5.397 3.141 1.422 1.00 91.50 93 TYR A CA 1
ATOM 748 C C . TYR A 1 93 ? -4.374 3.635 0.391 1.00 91.50 93 TYR A C 1
ATOM 750 O O . TYR A 1 93 ? -4.526 3.273 -0.774 1.00 91.50 93 TYR A O 1
ATOM 758 N N . PRO A 1 94 ? -3.323 4.396 0.765 1.00 95.31 94 PRO A N 1
ATOM 759 C CA . PRO A 1 94 ? -2.277 4.744 -0.190 1.00 95.31 94 PRO A CA 1
ATOM 760 C C . PRO A 1 94 ? -1.548 3.509 -0.735 1.00 95.31 94 PRO A C 1
ATOM 762 O O . PRO A 1 94 ? -1.256 3.485 -1.922 1.00 95.31 94 PRO A O 1
ATOM 765 N N . ILE A 1 95 ? -1.339 2.449 0.059 1.00 95.88 95 ILE A N 1
ATOM 766 C CA . ILE A 1 95 ? -0.755 1.186 -0.433 1.00 95.88 95 ILE A CA 1
ATOM 767 C C . ILE A 1 95 ? -1.612 0.567 -1.545 1.00 95.88 95 ILE A C 1
ATOM 769 O O . ILE A 1 95 ? -1.073 0.155 -2.567 1.00 95.88 95 ILE A O 1
ATOM 773 N N . ALA A 1 96 ? -2.938 0.524 -1.382 1.00 93.94 96 ALA A N 1
ATOM 774 C CA . ALA A 1 96 ? -3.833 -0.007 -2.410 1.00 93.94 96 ALA A CA 1
ATOM 775 C C . ALA A 1 96 ? -3.773 0.816 -3.708 1.00 93.94 96 ALA A C 1
ATOM 777 O O . ALA A 1 96 ? -3.760 0.243 -4.794 1.00 93.94 96 ALA A O 1
ATOM 778 N N . ILE A 1 97 ? -3.684 2.148 -3.598 1.00 94.88 97 ILE A N 1
ATOM 779 C CA . ILE A 1 97 ? -3.505 3.037 -4.756 1.00 94.88 97 ILE A CA 1
ATOM 780 C C . ILE A 1 97 ? -2.169 2.745 -5.449 1.00 94.88 97 ILE A C 1
ATOM 782 O O . ILE A 1 97 ? -2.144 2.584 -6.666 1.00 94.88 97 ILE A O 1
ATOM 786 N N . LEU A 1 98 ? -1.076 2.635 -4.688 1.00 96.00 98 LEU A N 1
ATOM 787 C CA . LEU A 1 98 ? 0.246 2.314 -5.231 1.00 96.00 98 LEU A CA 1
ATOM 788 C C . LEU A 1 98 ? 0.267 0.942 -5.913 1.00 96.00 98 LEU A C 1
ATOM 790 O O . LEU A 1 98 ? 0.886 0.809 -6.960 1.00 96.00 98 LEU A O 1
ATOM 79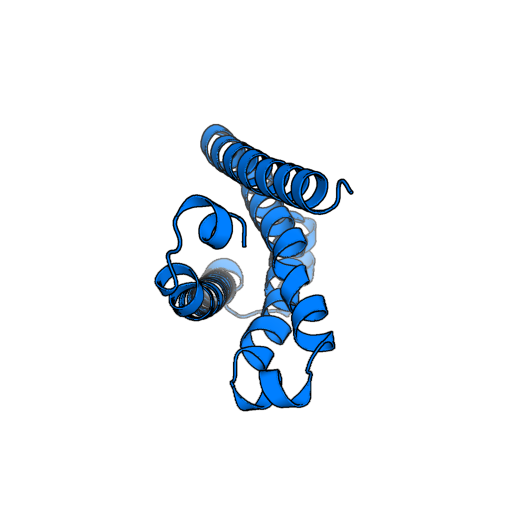4 N N . GLY A 1 99 ? -0.435 -0.056 -5.371 1.00 94.25 99 GLY A N 1
ATOM 795 C CA . GLY A 1 99 ? -0.550 -1.379 -5.990 1.00 94.25 99 GLY A CA 1
ATOM 796 C C . GLY A 1 99 ? -1.247 -1.335 -7.353 1.00 94.25 99 GLY A C 1
ATOM 797 O O . GLY A 1 99 ? -0.732 -1.884 -8.325 1.00 94.25 99 GLY A O 1
ATOM 798 N N . VAL A 1 100 ? -2.378 -0.626 -7.452 1.00 93.94 100 VAL A N 1
ATOM 799 C CA . VAL A 1 100 ? -3.078 -0.430 -8.736 1.00 93.94 100 VAL A CA 1
ATOM 800 C C . VAL A 1 100 ? -2.216 0.367 -9.712 1.00 93.94 100 VAL A C 1
ATOM 802 O O . VAL A 1 100 ? -2.135 0.006 -10.882 1.00 93.94 100 VAL A O 1
ATOM 805 N N . TRP A 1 101 ? -1.536 1.415 -9.239 1.00 94.50 101 TRP A N 1
ATOM 806 C CA . TRP A 1 101 ? -0.617 2.202 -10.061 1.00 94.50 101 TRP A CA 1
ATOM 807 C C . TRP A 1 101 ? 0.522 1.340 -10.605 1.00 94.50 101 TRP 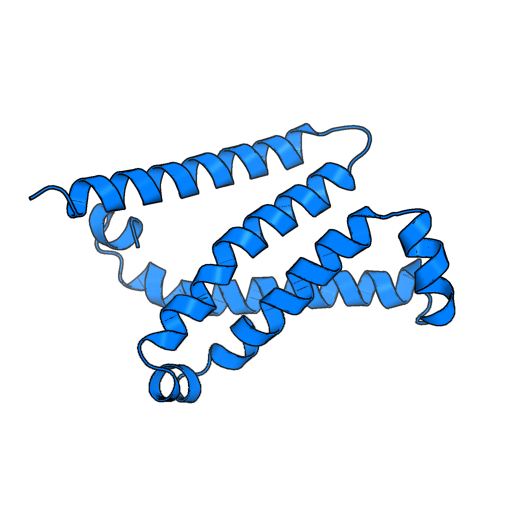A C 1
ATOM 809 O O . TRP A 1 101 ? 0.806 1.380 -11.801 1.00 94.50 101 TRP A O 1
ATOM 819 N N . HIS A 1 102 ? 1.175 0.562 -9.740 1.00 94.25 102 HIS A N 1
ATOM 820 C CA . HIS A 1 102 ? 2.264 -0.336 -10.110 1.00 94.25 102 HIS A CA 1
ATOM 821 C C . HIS A 1 102 ? 1.828 -1.292 -11.226 1.00 94.25 102 HIS A C 1
ATOM 823 O O . HIS A 1 102 ? 2.502 -1.384 -12.249 1.00 94.25 102 HIS A O 1
ATOM 829 N N . TYR A 1 103 ? 0.657 -1.913 -11.071 1.00 91.38 103 TYR A N 1
ATOM 830 C CA . TYR A 1 103 ? 0.105 -2.825 -12.066 1.00 91.38 103 TYR A CA 1
ATOM 831 C C . TYR A 1 103 ? -0.278 -2.120 -13.377 1.00 91.38 103 TYR A C 1
ATOM 833 O O . TYR A 1 103 ? 0.092 -2.576 -14.455 1.00 91.38 103 TYR A O 1
ATOM 841 N N . TYR A 1 104 ? -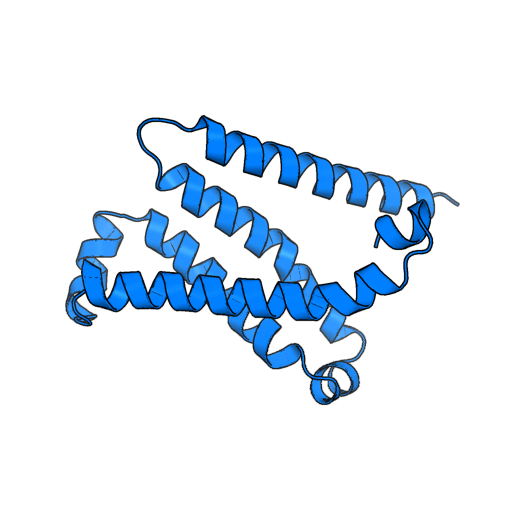0.943 -0.964 -13.300 1.00 92.06 104 TYR A N 1
ATOM 842 C CA . TYR A 1 104 ? -1.294 -0.166 -14.478 1.00 92.06 104 TYR A CA 1
ATOM 843 C C . TYR A 1 104 ? -0.062 0.225 -15.302 1.00 92.06 104 TYR A C 1
ATOM 845 O O . TYR A 1 104 ? -0.081 0.122 -16.523 1.00 92.06 104 TYR A O 1
ATOM 853 N N . TRP A 1 105 ? 1.022 0.646 -14.644 1.00 91.94 105 TRP A N 1
ATOM 854 C CA . TRP A 1 105 ? 2.244 1.061 -15.335 1.00 91.94 105 TRP A CA 1
ATOM 855 C C . TRP A 1 105 ? 3.037 -0.129 -15.896 1.00 91.94 105 TRP A C 1
ATOM 857 O O . TRP A 1 105 ? 3.732 -0.004 -16.904 1.00 91.94 105 TRP A O 1
ATOM 867 N N . GLN A 1 106 ? 2.936 -1.297 -15.264 1.00 89.19 106 GLN A N 1
ATOM 868 C CA . GLN A 1 106 ? 3.579 -2.512 -15.754 1.00 89.19 106 GLN A CA 1
ATOM 869 C C . GLN A 1 106 ? 2.963 -2.993 -17.079 1.00 89.19 106 GLN A C 1
ATOM 871 O O . GLN A 1 106 ? 3.689 -3.461 -17.962 1.00 89.19 106 GLN A O 1
ATOM 876 N N . VAL A 1 107 ? 1.639 -2.896 -17.226 1.00 86.31 107 VAL A N 1
ATOM 877 C CA . VAL A 1 107 ? 0.924 -3.434 -18.388 1.00 86.31 107 VAL A CA 1
ATOM 878 C C . VAL A 1 107 ? 1.031 -2.487 -19.585 1.00 86.31 107 VAL A C 1
ATOM 880 O O . VAL A 1 107 ? 0.665 -1.320 -19.512 1.00 86.31 107 VAL A O 1
ATOM 883 N N . LYS A 1 108 ? 1.527 -3.001 -20.718 1.00 74.75 108 LYS A N 1
ATOM 884 C CA . LYS A 1 108 ? 1.773 -2.194 -21.929 1.00 74.75 108 LYS A CA 1
ATOM 885 C C . LYS A 1 108 ? 0.711 -2.320 -23.025 1.00 74.75 108 LYS A C 1
ATOM 887 O O . LYS A 1 108 ? 0.649 -1.442 -23.876 1.00 74.75 108 LYS A O 1
ATOM 892 N N . ALA A 1 109 ? -0.075 -3.399 -23.039 1.00 72.81 109 ALA A N 1
ATOM 893 C CA . ALA A 1 109 ? -0.962 -3.725 -24.164 1.00 72.81 109 ALA A CA 1
ATOM 894 C C . ALA A 1 109 ? -2.458 -3.655 -23.816 1.00 72.81 109 ALA A C 1
ATOM 896 O O . ALA A 1 109 ? -3.213 -3.029 -24.554 1.00 72.81 109 ALA A O 1
ATOM 897 N N . ASP A 1 110 ? -2.888 -4.250 -22.696 1.00 82.50 110 ASP A N 1
ATOM 898 C CA . ASP A 1 110 ? -4.300 -4.258 -22.291 1.00 82.50 110 ASP A CA 1
ATOM 899 C C . ASP A 1 110 ? -4.497 -3.695 -20.879 1.00 82.50 110 ASP A C 1
ATOM 901 O O . ASP A 1 110 ? -4.295 -4.367 -19.872 1.00 82.50 110 ASP A O 1
ATOM 905 N N . VAL A 1 111 ? -4.926 -2.437 -20.802 1.00 87.56 111 VAL A N 1
ATOM 906 C CA . VAL A 1 111 ? -5.170 -1.746 -19.529 1.00 87.56 111 VAL A CA 1
ATOM 907 C C . VAL A 1 111 ? -6.541 -2.053 -18.913 1.00 87.56 111 VAL A C 1
ATOM 909 O O . VAL A 1 111 ? -6.854 -1.510 -17.854 1.00 87.56 111 VAL A O 1
ATOM 912 N N . ARG A 1 112 ? -7.375 -2.910 -19.523 1.00 87.94 112 ARG A N 1
ATOM 913 C CA . ARG A 1 112 ? -8.736 -3.205 -19.031 1.00 87.94 112 ARG A CA 1
ATOM 914 C C . ARG A 1 112 ? -8.735 -3.750 -17.608 1.00 87.94 112 ARG A C 1
ATOM 916 O O . ARG A 1 112 ? -9.468 -3.231 -16.770 1.00 87.94 112 ARG A O 1
ATOM 923 N N . GLU A 1 113 ? -7.904 -4.748 -17.317 1.00 85.56 113 GLU A N 1
ATOM 924 C CA . GLU A 1 113 ? -7.805 -5.338 -15.975 1.00 85.56 113 GLU A CA 1
ATOM 925 C C . GLU A 1 113 ? -7.358 -4.308 -14.918 1.00 85.56 113 GLU A C 1
ATOM 927 O O . GLU A 1 113 ? -8.087 -4.118 -13.936 1.00 85.56 113 GLU A O 1
ATOM 932 N N . PRO A 1 114 ? -6.252 -3.553 -15.114 1.00 87.62 114 PRO A N 1
ATOM 933 C CA . PRO A 1 114 ? -5.889 -2.459 -14.215 1.00 87.62 114 PRO A CA 1
ATOM 934 C C . PRO A 1 114 ? -7.004 -1.429 -14.002 1.00 87.62 114 PRO A C 1
ATOM 936 O O . PRO A 1 114 ? -7.215 -0.977 -12.875 1.00 87.62 114 PRO A O 1
ATOM 939 N N . LEU A 1 115 ? -7.736 -1.060 -15.059 1.00 88.56 115 LEU A N 1
ATOM 940 C CA . LEU A 1 115 ? -8.826 -0.086 -14.978 1.00 88.56 115 LEU A CA 1
ATOM 941 C C . LEU A 1 115 ? -10.036 -0.625 -14.211 1.00 88.56 115 LEU A C 1
ATOM 943 O O . LEU A 1 115 ? -10.654 0.128 -13.458 1.00 88.56 115 LEU A O 1
ATOM 947 N N . ILE A 1 116 ? -10.351 -1.917 -14.337 1.00 91.88 116 ILE A N 1
ATOM 948 C CA . ILE A 1 116 ? -11.381 -2.568 -13.519 1.00 91.88 116 ILE A CA 1
ATOM 949 C C . ILE A 1 116 ? -10.986 -2.494 -12.040 1.00 91.88 116 ILE A C 1
ATOM 951 O O . ILE A 1 116 ? -11.796 -2.074 -11.209 1.00 91.88 116 ILE A O 1
ATOM 955 N N . TYR A 1 117 ? -9.736 -2.823 -11.698 1.00 88.88 117 TYR A N 1
ATOM 956 C CA . TYR A 1 117 ? -9.252 -2.717 -10.318 1.00 88.88 117 TYR A CA 1
ATOM 957 C C . TYR A 1 117 ? -9.249 -1.273 -9.805 1.00 88.88 117 TYR A C 1
ATOM 959 O O . TYR A 1 117 ? -9.663 -1.028 -8.669 1.00 88.88 117 TYR A O 1
ATOM 967 N N . ALA A 1 118 ? -8.857 -0.306 -10.638 1.00 90.31 118 ALA A N 1
ATOM 968 C CA . ALA A 1 118 ? -8.922 1.116 -10.312 1.00 90.31 118 ALA A CA 1
ATOM 969 C C . ALA A 1 118 ? -10.364 1.580 -10.060 1.00 90.31 118 ALA A C 1
ATOM 971 O O . ALA A 1 118 ? -10.626 2.254 -9.063 1.00 90.31 118 ALA A O 1
ATOM 972 N N . GLY A 1 119 ? -11.308 1.180 -10.917 1.00 91.44 119 GLY A N 1
ATOM 973 C CA . GLY A 1 119 ? -12.731 1.487 -10.778 1.00 91.44 119 GLY A CA 1
ATOM 974 C C . GLY A 1 119 ? -13.326 0.894 -9.502 1.00 91.44 119 GLY A C 1
ATOM 975 O O . GLY A 1 119 ? -13.959 1.609 -8.726 1.00 91.44 119 GLY A O 1
ATOM 976 N N . LEU A 1 120 ? -13.056 -0.384 -9.222 1.00 91.25 120 LEU A N 1
ATOM 977 C CA . LEU A 1 120 ? -13.472 -1.039 -7.978 1.00 91.25 120 LEU A CA 1
ATOM 978 C C . LEU A 1 120 ? -12.903 -0.323 -6.749 1.00 91.25 120 LEU A C 1
ATOM 980 O O . LEU A 1 120 ? -13.642 -0.027 -5.805 1.00 91.25 120 LEU A O 1
ATOM 984 N N . LEU A 1 121 ? -11.607 0.002 -6.762 1.00 90.50 121 LEU A N 1
ATOM 985 C CA . LEU A 1 121 ? -10.966 0.735 -5.674 1.00 90.50 121 LEU A CA 1
ATOM 986 C C . LEU A 1 121 ? -11.606 2.117 -5.482 1.00 90.50 121 LEU A C 1
ATOM 988 O O . LEU A 1 121 ? -11.913 2.492 -4.348 1.00 90.50 121 LEU A O 1
ATOM 992 N N . ALA A 1 122 ? -11.858 2.850 -6.569 1.00 90.19 122 ALA A N 1
ATOM 993 C CA . ALA A 1 122 ? -12.490 4.165 -6.541 1.00 90.19 122 ALA A CA 1
ATOM 994 C C . ALA A 1 122 ? -13.914 4.107 -5.968 1.00 90.19 122 ALA A C 1
ATOM 996 O O . ALA A 1 122 ? -14.247 4.898 -5.084 1.00 90.19 122 ALA A O 1
A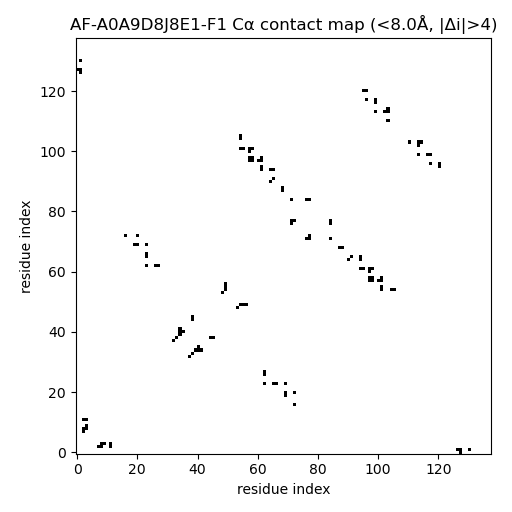TOM 997 N N . VAL A 1 123 ? -14.727 3.132 -6.389 1.00 89.94 123 VAL A N 1
ATOM 998 C CA . VAL A 1 123 ? -16.088 2.918 -5.872 1.00 89.94 123 VAL A CA 1
ATOM 999 C C . VAL A 1 123 ? -16.061 2.593 -4.378 1.00 89.94 123 VAL A C 1
ATOM 1001 O O . VAL A 1 123 ? -16.775 3.222 -3.593 1.00 89.94 123 VAL A O 1
ATOM 1004 N N . LEU A 1 124 ? -15.203 1.663 -3.947 1.00 87.75 124 LEU A N 1
ATOM 1005 C CA . LEU A 1 124 ? -15.087 1.277 -2.536 1.00 87.75 124 LEU A CA 1
ATOM 1006 C C . LEU A 1 124 ? -14.607 2.440 -1.657 1.00 87.75 124 LEU A C 1
ATOM 1008 O O . LEU A 1 124 ? -15.105 2.637 -0.541 1.00 87.75 124 LEU A O 1
ATOM 1012 N N . MET A 1 125 ? -13.650 3.227 -2.152 1.00 87.19 125 MET A N 1
ATOM 1013 C CA . MET A 1 125 ? -13.127 4.394 -1.447 1.00 87.19 125 MET A CA 1
ATOM 1014 C C . MET A 1 125 ? -14.173 5.514 -1.378 1.00 87.19 125 MET A C 1
ATOM 1016 O O . MET A 1 125 ? -14.389 6.084 -0.304 1.00 87.19 125 MET A O 1
ATOM 1020 N N . GLY A 1 126 ? -14.879 5.770 -2.483 1.00 86.81 126 GLY A N 1
ATOM 1021 C CA . GLY A 1 126 ? -15.963 6.746 -2.582 1.00 86.81 126 GLY A CA 1
ATOM 1022 C C . GLY A 1 126 ? -17.128 6.417 -1.652 1.00 86.81 126 GLY A C 1
ATOM 1023 O O . GLY A 1 126 ? -17.516 7.255 -0.837 1.00 86.81 126 GLY A O 1
ATOM 1024 N N . TYR A 1 127 ? -17.609 5.170 -1.668 1.00 85.31 127 TYR A N 1
ATOM 1025 C CA . TYR A 1 127 ? -18.658 4.694 -0.759 1.00 85.31 127 TYR A CA 1
ATOM 1026 C C . TYR A 1 127 ? -18.275 4.890 0.713 1.00 85.31 127 TYR A C 1
ATOM 1028 O O . TYR A 1 127 ? -19.080 5.304 1.550 1.00 85.31 127 TYR A O 1
ATOM 1036 N N . ARG A 1 128 ? -17.004 4.649 1.046 1.00 82.88 128 ARG A N 1
ATOM 1037 C CA . ARG A 1 128 ? -16.491 4.839 2.402 1.00 82.88 128 ARG A CA 1
ATOM 1038 C C . ARG A 1 128 ? -16.448 6.307 2.825 1.00 82.88 128 ARG A C 1
ATOM 1040 O O . ARG A 1 128 ? -16.739 6.588 3.989 1.00 82.88 128 ARG A O 1
ATOM 1047 N N . ILE A 1 129 ? -16.069 7.219 1.930 1.00 84.94 129 ILE A N 1
ATOM 1048 C CA . ILE A 1 129 ? -16.082 8.666 2.193 1.00 84.94 129 ILE A CA 1
ATOM 1049 C C . ILE A 1 129 ? -17.522 9.148 2.363 1.00 84.94 129 ILE A C 1
ATOM 1051 O O . ILE A 1 129 ? -17.812 9.849 3.331 1.00 84.94 129 ILE A O 1
ATOM 1055 N N . TRP A 1 130 ? -18.425 8.722 1.478 1.00 86.12 130 TRP A N 1
ATOM 1056 C CA . TRP A 1 130 ? -19.848 9.041 1.556 1.00 86.12 130 TRP A CA 1
ATOM 1057 C C . TRP A 1 130 ? -20.450 8.615 2.897 1.00 86.12 130 TRP A C 1
ATOM 1059 O O . TRP A 1 130 ? -21.048 9.435 3.590 1.00 86.12 130 TRP A O 1
ATOM 1069 N N . LEU A 1 131 ? -20.208 7.373 3.330 1.00 82.81 131 LEU A N 1
ATOM 1070 C CA . LEU A 1 131 ? -20.731 6.900 4.609 1.00 82.81 131 LEU A CA 1
ATOM 1071 C C . LEU A 1 131 ? -20.149 7.673 5.798 1.00 82.81 131 LEU A C 1
ATOM 1073 O O . LEU A 1 131 ? -20.874 7.983 6.739 1.00 82.81 131 LEU A O 1
ATOM 1077 N N . ARG A 1 132 ? -18.847 7.992 5.772 1.00 81.38 132 ARG A N 1
ATOM 1078 C CA . ARG A 1 132 ? -18.229 8.825 6.815 1.00 81.38 132 ARG A CA 1
ATOM 1079 C C . ARG A 1 132 ? -18.904 10.189 6.895 1.00 81.38 132 ARG A C 1
ATOM 1081 O O . ARG A 1 132 ? -19.243 10.601 7.991 1.00 81.38 132 ARG A O 1
ATOM 1088 N N . ARG A 1 133 ? -19.140 10.846 5.755 1.00 82.94 133 ARG A N 1
ATOM 1089 C CA . ARG A 1 133 ? -19.847 12.134 5.706 1.00 82.94 133 ARG A CA 1
ATOM 1090 C C . ARG A 1 133 ? -21.270 12.015 6.250 1.00 82.94 133 ARG A C 1
ATOM 1092 O O . ARG A 1 133 ? -21.631 12.814 7.097 1.00 82.94 133 ARG A O 1
ATOM 1099 N N . ARG A 1 134 ? -22.026 10.983 5.852 1.00 81.31 134 ARG A N 1
ATOM 1100 C CA . ARG A 1 134 ? -23.409 10.753 6.311 1.00 81.31 134 ARG A CA 1
ATOM 1101 C C . ARG A 1 134 ? -23.513 10.523 7.822 1.00 81.31 134 ARG A C 1
ATOM 1103 O O . ARG A 1 134 ? -24.463 10.973 8.438 1.00 81.31 134 ARG A O 1
ATOM 1110 N N . LEU A 1 135 ? -22.549 9.814 8.410 1.00 73.25 135 LEU A N 1
ATOM 1111 C CA . LEU A 1 135 ? -22.496 9.554 9.856 1.00 73.25 135 LEU A CA 1
ATOM 1112 C C . LEU A 1 135 ? -21.889 10.717 10.663 1.00 73.25 135 LEU A C 1
ATOM 1114 O O . LEU A 1 135 ? -21.868 10.650 11.887 1.00 73.25 135 LEU A O 1
ATOM 1118 N N . SER A 1 136 ? -21.328 11.729 9.996 1.00 66.62 136 SER A N 1
ATOM 1119 C CA . SER A 1 136 ? -20.785 12.947 10.616 1.00 66.62 136 SER A CA 1
ATOM 1120 C C . SER A 1 136 ? -21.674 14.173 10.399 1.00 66.62 136 SER A C 1
ATOM 1122 O O . SER A 1 136 ? -21.319 15.255 10.856 1.00 66.62 136 SER A O 1
ATOM 1124 N N . SER A 1 137 ? -22.801 14.018 9.700 1.00 50.31 137 SER A N 1
ATOM 1125 C CA . SER A 1 137 ? -23.865 15.018 9.653 1.00 50.31 137 SER A CA 1
ATOM 1126 C C . SER A 1 137 ? -24.588 15.023 11.011 1.00 50.31 137 SER A C 1
ATOM 1128 O O . SER A 1 137 ? -24.921 13.930 11.475 1.00 50.31 137 SER A O 1
ATOM 1130 N N . PRO A 1 138 ? -24.751 16.190 11.664 1.00 50.12 138 PRO A N 1
ATOM 1131 C CA . PRO A 1 138 ? -25.415 16.305 12.964 1.00 50.12 138 PRO A CA 1
ATOM 1132 C C . PRO A 1 138 ? -26.898 15.929 12.910 1.00 50.12 138 PRO A C 1
ATOM 1134 O O . PRO A 1 138 ? -27.511 16.085 11.827 1.00 50.12 138 PRO A O 1
#